Protein AF-A0A1I1NP43-F1 (afdb_monomer_lite)

Structure (mmCIF, N/CA/C/O backbone):
data_AF-A0A1I1NP43-F1
#
_entry.id   AF-A0A1I1NP43-F1
#
loop_
_atom_site.group_PDB
_atom_site.id
_atom_site.type_symbol
_atom_site.label_atom_id
_atom_site.label_alt_id
_atom_site.label_comp_id
_atom_site.label_asym_id
_atom_site.label_entity_id
_atom_site.label_seq_id
_atom_site.pdbx_PDB_ins_code
_atom_site.Cartn_x
_atom_site.Cartn_y
_atom_site.Cartn_z
_atom_site.occupancy
_atom_site.B_iso_or_equiv
_atom_site.auth_seq_id
_atom_site.auth_comp_id
_atom_site.auth_asym_id
_atom_site.auth_atom_id
_atom_site.pdbx_PDB_model_num
ATOM 1 N N . GLU A 1 1 ? -9.540 -7.410 -5.498 1.00 73.19 1 GLU A N 1
ATOM 2 C CA . GLU A 1 1 ? -10.627 -8.226 -4.911 1.00 73.19 1 GLU A CA 1
ATOM 3 C C . GLU A 1 1 ? -10.657 -8.003 -3.406 1.00 73.19 1 GLU A C 1
ATOM 5 O O . GLU A 1 1 ? -9.624 -7.638 -2.850 1.00 73.19 1 GLU A O 1
ATOM 10 N N . ILE A 1 2 ? -11.813 -8.170 -2.760 1.00 78.31 2 ILE A N 1
ATOM 11 C CA . ILE A 1 2 ? -11.970 -7.984 -1.307 1.00 78.31 2 ILE A CA 1
ATOM 12 C C . ILE A 1 2 ? -12.584 -9.263 -0.717 1.00 78.31 2 ILE A C 1
ATOM 14 O O . ILE A 1 2 ? -13.805 -9.338 -0.573 1.00 78.31 2 ILE A O 1
ATOM 18 N N . PRO A 1 3 ? -11.768 -10.294 -0.449 1.00 79.44 3 PRO A N 1
ATOM 19 C CA . PRO A 1 3 ? -12.167 -11.410 0.406 1.00 79.44 3 PRO A CA 1
ATOM 20 C C . PRO A 1 3 ? -12.535 -10.950 1.825 1.00 79.44 3 PRO A C 1
ATOM 22 O O . PRO A 1 3 ? -12.282 -9.807 2.203 1.00 79.44 3 PRO A O 1
ATOM 25 N N . GLU A 1 4 ? -13.138 -11.833 2.623 1.00 83.06 4 GLU A N 1
ATOM 26 C CA . GLU A 1 4 ? -13.689 -11.466 3.939 1.00 83.06 4 GLU A CA 1
ATOM 27 C C . GLU A 1 4 ? -12.642 -10.911 4.924 1.00 83.06 4 GLU A C 1
ATOM 29 O O . GLU A 1 4 ? -12.977 -10.072 5.761 1.00 83.06 4 GLU A O 1
ATOM 34 N N . ASP A 1 5 ? -11.379 -11.334 4.818 1.00 88.00 5 ASP A N 1
ATOM 35 C CA . ASP A 1 5 ? -10.318 -11.033 5.787 1.00 88.00 5 ASP A CA 1
ATOM 36 C C . ASP A 1 5 ? -9.068 -10.347 5.194 1.00 88.00 5 ASP A C 1
ATOM 38 O O . ASP A 1 5 ? -8.153 -9.977 5.937 1.00 88.00 5 ASP A O 1
ATOM 42 N N . HIS A 1 6 ? -9.013 -10.123 3.877 1.00 88.81 6 HIS A N 1
ATOM 43 C CA . HIS A 1 6 ? -7.881 -9.466 3.215 1.00 88.81 6 HIS A CA 1
ATOM 44 C C . HIS A 1 6 ? -8.290 -8.703 1.948 1.00 88.81 6 HIS A C 1
ATOM 46 O O . HIS A 1 6 ? -9.416 -8.789 1.474 1.00 88.81 6 HIS A O 1
ATOM 52 N N . ILE A 1 7 ? -7.367 -7.907 1.395 1.00 91.38 7 ILE A N 1
ATOM 53 C CA . ILE A 1 7 ? -7.592 -7.135 0.165 1.00 91.38 7 ILE A CA 1
ATOM 54 C C . ILE A 1 7 ? -6.483 -7.437 -0.843 1.00 91.38 7 ILE A C 1
ATOM 56 O O . ILE A 1 7 ? -5.300 -7.316 -0.527 1.00 91.38 7 ILE A O 1
ATOM 60 N N . HIS A 1 8 ? -6.876 -7.741 -2.080 1.00 88.62 8 HIS A N 1
ATOM 61 C CA . HIS A 1 8 ? -5.996 -7.796 -3.248 1.00 88.62 8 HIS A CA 1
ATOM 62 C C . HIS A 1 8 ? -6.121 -6.513 -4.072 1.00 88.62 8 HIS A C 1
ATOM 64 O O . HIS A 1 8 ? -7.223 -6.147 -4.498 1.00 88.62 8 HIS A O 1
ATOM 70 N N . MET A 1 9 ? -4.993 -5.854 -4.340 1.00 88.62 9 MET A N 1
ATOM 71 C CA . MET A 1 9 ? -4.922 -4.614 -5.119 1.00 88.62 9 MET A CA 1
ATOM 72 C C . MET A 1 9 ? -3.867 -4.734 -6.212 1.00 88.62 9 MET A C 1
ATOM 74 O O . MET A 1 9 ? -2.757 -5.189 -5.954 1.00 88.62 9 MET A O 1
ATOM 78 N N . VAL A 1 10 ? -4.191 -4.242 -7.407 1.00 88.69 10 VAL A N 1
ATOM 79 C CA . VAL A 1 10 ? -3.194 -3.954 -8.441 1.00 88.69 10 VAL A CA 1
ATOM 80 C C . VAL A 1 10 ? -2.806 -2.490 -8.300 1.00 88.69 10 VAL A C 1
ATOM 82 O O . VAL A 1 10 ? -3.661 -1.608 -8.381 1.00 88.69 10 VAL A O 1
ATOM 85 N N . VAL A 1 11 ? -1.523 -2.227 -8.063 1.00 87.50 11 VAL A N 1
ATOM 86 C CA . VAL A 1 11 ? -1.009 -0.878 -7.806 1.00 87.50 11 VAL A CA 1
ATOM 87 C C . VAL A 1 11 ? 0.017 -0.519 -8.869 1.00 87.50 11 VAL A C 1
ATOM 89 O O . VAL A 1 11 ? 0.963 -1.264 -9.112 1.00 87.50 11 VAL A O 1
ATOM 92 N N . ARG A 1 12 ? -0.156 0.650 -9.488 1.00 89.56 12 ARG A N 1
ATOM 93 C CA . ARG A 1 12 ? 0.862 1.276 -10.333 1.00 89.56 12 ARG A CA 1
ATOM 94 C C . ARG A 1 12 ? 1.565 2.358 -9.524 1.00 89.56 12 ARG A C 1
ATOM 96 O O . ARG A 1 12 ? 0.903 3.224 -8.958 1.00 89.56 12 ARG A O 1
ATOM 103 N N . SER A 1 13 ? 2.890 2.327 -9.497 1.00 88.00 13 SER A N 1
ATOM 104 C CA . SER A 1 13 ? 3.714 3.292 -8.772 1.00 88.00 13 SER A CA 1
ATOM 105 C C . SER A 1 13 ? 4.872 3.796 -9.623 1.00 88.00 13 SER A C 1
ATOM 107 O O . SER A 1 13 ? 5.210 3.217 -10.656 1.00 88.00 13 SER A O 1
ATOM 109 N N . GLU A 1 14 ? 5.510 4.872 -9.165 1.00 90.31 14 GLU A N 1
ATOM 110 C CA . GLU A 1 14 ? 6.815 5.257 -9.687 1.00 90.31 14 GLU A CA 1
ATOM 111 C C . GLU A 1 14 ? 7.874 4.201 -9.330 1.00 90.31 14 GLU A C 1
ATOM 113 O O . GLU A 1 14 ? 7.869 3.707 -8.198 1.00 90.31 14 GLU A O 1
ATOM 118 N N . PRO A 1 15 ? 8.828 3.896 -10.234 1.00 86.88 15 PRO A N 1
ATOM 119 C CA . PRO A 1 15 ? 9.864 2.886 -9.988 1.00 86.88 15 PRO A CA 1
ATOM 120 C C . PRO A 1 15 ? 10.768 3.179 -8.785 1.00 86.88 15 PRO A C 1
ATOM 122 O O . PRO A 1 15 ? 11.401 2.275 -8.254 1.00 86.88 15 PRO A O 1
ATOM 125 N N . LYS A 1 16 ? 10.858 4.448 -8.369 1.00 92.38 16 LYS A N 1
ATOM 126 C CA . LYS A 1 16 ? 11.688 4.879 -7.236 1.00 92.38 16 LYS A CA 1
ATOM 127 C C . LYS A 1 16 ? 11.068 4.555 -5.878 1.00 92.38 16 LYS A C 1
ATOM 129 O O . LYS A 1 16 ? 11.784 4.561 -4.881 1.00 92.38 16 LYS A O 1
ATOM 134 N N . MET A 1 17 ? 9.757 4.320 -5.820 1.00 94.25 17 MET A N 1
ATOM 135 C CA . MET A 1 17 ? 9.087 3.992 -4.567 1.00 94.25 17 MET A CA 1
ATOM 136 C C . MET A 1 17 ? 9.256 2.511 -4.263 1.00 94.25 17 MET A C 1
ATOM 138 O O . MET A 1 17 ? 8.917 1.660 -5.087 1.00 94.25 17 MET A O 1
ATOM 142 N N . SER A 1 18 ? 9.733 2.192 -3.062 1.00 95.12 18 SER A N 1
ATOM 143 C CA . SER A 1 18 ? 9.818 0.796 -2.651 1.00 95.12 18 SER A CA 1
ATOM 144 C C . SER A 1 18 ? 8.416 0.218 -2.398 1.00 95.12 18 SER A C 1
ATOM 146 O O . SER A 1 18 ? 7.519 0.933 -1.928 1.00 95.12 18 SER A O 1
ATOM 148 N N . PRO A 1 19 ? 8.216 -1.098 -2.601 1.00 94.31 19 PRO A N 1
ATOM 149 C CA . PRO A 1 19 ? 6.979 -1.769 -2.203 1.00 94.31 19 PRO A CA 1
ATOM 150 C C . PRO A 1 19 ? 6.599 -1.520 -0.736 1.00 94.31 19 PRO A C 1
ATOM 152 O O . PRO A 1 19 ? 5.428 -1.325 -0.415 1.00 94.31 19 PRO A O 1
ATOM 155 N N . SER A 1 20 ? 7.590 -1.452 0.158 1.00 95.69 20 SER A N 1
ATOM 156 C CA . SER A 1 20 ? 7.368 -1.186 1.581 1.00 95.69 20 SER A CA 1
ATOM 157 C C . SER A 1 20 ? 6.821 0.216 1.851 1.00 95.69 20 SER A C 1
ATOM 159 O O . SER A 1 20 ? 5.906 0.356 2.663 1.00 95.69 20 SER A O 1
ATOM 161 N N . GLN A 1 21 ? 7.323 1.242 1.157 1.00 96.38 21 GLN A N 1
ATOM 162 C CA . GLN A 1 21 ? 6.815 2.613 1.267 1.00 96.38 21 GLN A CA 1
ATOM 163 C C . GLN A 1 21 ? 5.372 2.704 0.767 1.00 96.38 21 GLN A C 1
ATOM 165 O O . GLN A 1 21 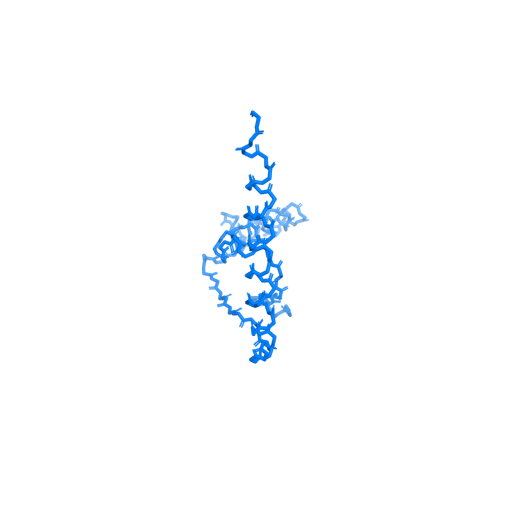? 4.515 3.277 1.441 1.00 96.38 21 GLN A O 1
ATOM 170 N N . ILE A 1 22 ? 5.084 2.077 -0.375 1.00 95.81 22 ILE A N 1
ATOM 171 C CA . ILE A 1 22 ? 3.733 2.025 -0.946 1.00 95.81 22 ILE A CA 1
ATOM 172 C C . ILE A 1 22 ? 2.765 1.386 0.055 1.00 95.81 22 ILE A C 1
ATOM 174 O O . ILE A 1 22 ? 1.730 1.968 0.386 1.00 95.81 22 ILE A O 1
ATOM 178 N N . MET A 1 23 ? 3.123 0.224 0.607 1.00 96.44 23 MET A N 1
ATOM 179 C CA . MET A 1 23 ? 2.268 -0.478 1.564 1.00 96.44 23 MET A CA 1
ATOM 180 C C . MET A 1 23 ? 2.126 0.257 2.897 1.00 96.44 23 MET A C 1
ATOM 182 O O . MET A 1 23 ? 1.051 0.209 3.499 1.00 9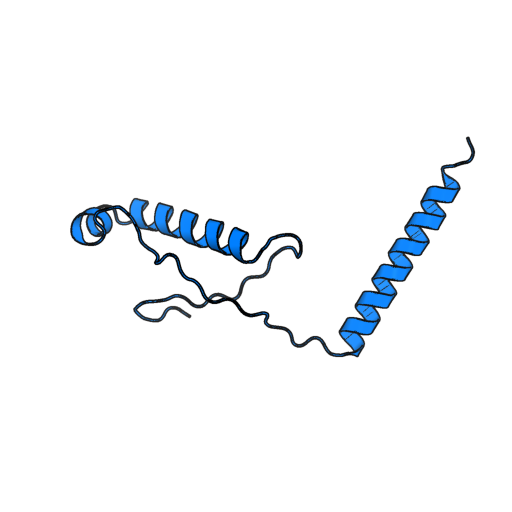6.44 23 MET A O 1
ATOM 186 N N . GLN A 1 24 ? 3.154 0.981 3.347 1.00 96.69 24 GLN A N 1
ATOM 187 C CA . GLN A 1 24 ? 3.052 1.846 4.522 1.00 96.69 24 GLN A CA 1
ATOM 188 C C . GLN A 1 24 ? 1.995 2.936 4.310 1.00 96.69 24 GLN A C 1
ATOM 190 O O . GLN A 1 24 ? 1.136 3.135 5.174 1.00 96.69 24 GLN A O 1
ATOM 195 N N . VAL A 1 25 ? 2.017 3.612 3.159 1.00 96.69 25 VAL A N 1
ATOM 196 C CA . VAL A 1 25 ? 1.044 4.662 2.821 1.00 96.69 25 VAL A CA 1
ATOM 197 C C . VAL A 1 25 ? -0.364 4.079 2.723 1.00 96.69 25 VAL A C 1
ATOM 199 O O . VAL A 1 25 ? -1.276 4.566 3.391 1.00 96.69 25 VAL A O 1
ATOM 202 N N . ILE A 1 26 ? -0.542 2.990 1.972 1.00 96.50 26 ILE A N 1
ATOM 203 C CA . ILE A 1 26 ? -1.858 2.371 1.778 1.00 96.50 26 ILE A CA 1
ATOM 204 C C . ILE A 1 26 ? -2.459 1.928 3.115 1.00 96.50 26 ILE A C 1
ATOM 206 O O . ILE A 1 26 ? -3.588 2.304 3.439 1.00 96.50 26 ILE A O 1
ATOM 210 N N . LYS A 1 27 ? -1.713 1.168 3.927 1.00 96.06 27 LYS A N 1
ATOM 211 C CA . LYS A 1 27 ? -2.218 0.627 5.201 1.00 96.06 27 LYS A CA 1
ATOM 212 C C . LYS A 1 27 ? -2.473 1.733 6.225 1.00 96.06 27 LYS A C 1
ATOM 214 O O . LYS A 1 27 ? -3.462 1.663 6.951 1.00 96.06 27 LYS A O 1
ATOM 219 N N . SER A 1 28 ? -1.623 2.761 6.279 1.00 97.00 28 SER A N 1
ATOM 220 C CA . SER A 1 28 ? -1.791 3.870 7.230 1.00 97.00 28 SER A CA 1
ATOM 221 C C . SER A 1 28 ? -2.999 4.746 6.898 1.00 97.00 28 SER A C 1
ATOM 223 O O . SER A 1 28 ? -3.821 5.006 7.780 1.00 97.00 28 SER A O 1
ATOM 225 N N . ILE A 1 29 ? -3.145 5.163 5.637 1.00 97.44 29 ILE A N 1
ATOM 226 C CA . ILE A 1 29 ? -4.250 6.030 5.215 1.00 97.44 29 ILE A CA 1
ATOM 227 C C . ILE A 1 29 ? -5.573 5.275 5.316 1.00 97.44 29 ILE A C 1
ATOM 229 O O . ILE A 1 29 ? -6.503 5.777 5.942 1.00 97.44 29 ILE A O 1
ATOM 233 N N . SER A 1 30 ? -5.652 4.052 4.784 1.00 96.50 30 SER A N 1
ATOM 234 C CA . SER A 1 30 ? -6.890 3.262 4.835 1.00 96.50 30 SER A CA 1
ATOM 235 C C . SER A 1 30 ? -7.350 2.984 6.267 1.00 96.50 30 SER A C 1
ATOM 237 O O . SER A 1 30 ? -8.525 3.176 6.565 1.00 96.50 30 SER A O 1
ATOM 239 N N . ALA A 1 31 ? -6.443 2.623 7.183 1.00 95.94 31 ALA A N 1
ATOM 240 C CA . ALA A 1 31 ? -6.793 2.423 8.588 1.00 95.94 31 ALA A CA 1
ATOM 241 C C . ALA A 1 31 ? -7.308 3.711 9.239 1.00 95.94 31 ALA A C 1
ATOM 243 O O . ALA A 1 31 ? -8.310 3.693 9.958 1.00 95.94 31 ALA A O 1
ATOM 244 N N . ARG A 1 32 ? -6.643 4.841 8.971 1.00 96.12 32 ARG A N 1
ATOM 245 C CA . ARG A 1 32 ? -7.049 6.139 9.513 1.00 96.12 32 ARG A CA 1
ATOM 246 C C . ARG A 1 32 ? -8.441 6.533 9.030 1.00 96.12 32 ARG A C 1
ATOM 248 O O . ARG A 1 32 ? -9.263 6.930 9.852 1.00 96.12 32 ARG A O 1
ATOM 255 N N . GLU A 1 33 ? -8.701 6.438 7.730 1.00 97.62 33 GLU A N 1
ATOM 256 C CA . GLU A 1 33 ? -9.995 6.824 7.164 1.00 97.62 33 GLU A CA 1
ATOM 257 C C . GLU A 1 33 ? -11.107 5.845 7.575 1.00 97.62 33 GLU A C 1
ATOM 259 O O . GLU A 1 33 ? -12.180 6.28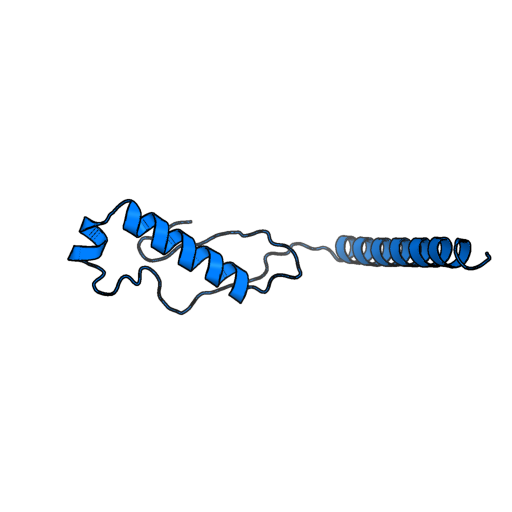8 7.979 1.00 97.62 33 GLU A O 1
ATOM 264 N N . PHE A 1 34 ? -10.836 4.536 7.620 1.00 95.94 34 PHE A N 1
ATOM 265 C CA . PHE A 1 34 ? -11.795 3.543 8.118 1.00 95.94 34 PHE A CA 1
ATOM 266 C C . PHE A 1 34 ? -12.240 3.847 9.554 1.00 95.94 34 PHE A C 1
ATOM 268 O O . PHE A 1 34 ? -13.431 3.894 9.849 1.00 95.94 34 PHE A O 1
ATOM 275 N N . PHE A 1 35 ? -11.297 4.121 10.456 1.00 95.88 35 PHE A N 1
ATOM 276 C CA . PHE A 1 35 ? -11.635 4.412 11.847 1.00 95.88 35 PHE A CA 1
ATOM 277 C C . PHE A 1 35 ? -12.293 5.776 12.065 1.00 95.88 35 PHE A C 1
ATOM 279 O O . PHE A 1 35 ? -12.983 5.943 13.071 1.00 95.88 35 PHE A O 1
ATOM 286 N N . LYS A 1 36 ? -12.100 6.741 11.156 1.00 95.88 36 LYS A N 1
ATOM 287 C CA . LYS A 1 36 ? -12.869 7.994 11.160 1.00 95.88 36 LYS A CA 1
ATOM 288 C C . LYS A 1 36 ? -14.323 7.756 10.759 1.00 95.88 36 LYS A C 1
ATOM 290 O O . LYS A 1 36 ? -15.208 8.347 11.365 1.00 95.88 36 LYS A O 1
ATOM 295 N N . LEU A 1 37 ? -14.557 6.898 9.765 1.00 97.31 37 LEU A N 1
ATOM 296 C CA . LEU A 1 37 ? -15.900 6.558 9.291 1.00 97.31 37 LEU A CA 1
ATOM 297 C C . LEU A 1 37 ? -16.654 5.657 10.279 1.00 97.31 37 LEU A C 1
ATOM 299 O O . LEU A 1 37 ? -17.861 5.805 10.443 1.00 97.31 37 LEU A O 1
ATOM 303 N N . TYR A 1 38 ? -15.944 4.760 10.970 1.00 95.38 38 TYR A N 1
ATOM 304 C CA . TYR A 1 38 ? -16.540 3.757 11.858 1.00 95.38 38 TYR A CA 1
ATOM 305 C C . TYR A 1 38 ? -15.946 3.786 13.280 1.00 95.38 38 TYR A C 1
ATOM 307 O O . TYR A 1 38 ? -15.327 2.810 13.729 1.00 95.38 38 TYR A O 1
ATOM 315 N N . PRO A 1 39 ? -16.142 4.881 14.039 1.00 94.19 39 PRO A N 1
ATOM 316 C CA . PRO A 1 39 ? -15.581 5.022 15.383 1.00 94.19 39 PRO A CA 1
ATOM 317 C C . PRO A 1 39 ? -16.118 3.973 16.370 1.00 94.19 39 PRO A C 1
ATOM 319 O O . PRO A 1 39 ? -15.393 3.533 17.266 1.00 94.19 39 PRO A O 1
ATOM 322 N N . ASP A 1 40 ? -17.362 3.518 16.195 1.00 95.31 40 ASP A N 1
ATOM 323 C CA . ASP A 1 40 ? -17.951 2.480 17.045 1.00 95.31 40 ASP A CA 1
ATOM 324 C C . ASP A 1 40 ? -17.331 1.100 16.802 1.00 95.31 40 ASP A C 1
ATOM 326 O O . ASP A 1 40 ? -17.084 0.368 17.761 1.00 95.31 40 ASP A O 1
ATOM 330 N N . ILE A 1 41 ? -17.002 0.765 15.547 1.00 93.69 41 ILE A N 1
ATOM 331 C CA . ILE A 1 41 ? -16.301 -0.483 15.202 1.00 93.69 41 ILE A CA 1
ATOM 332 C C . ILE A 1 41 ? -14.909 -0.483 15.833 1.00 93.69 41 ILE A C 1
ATOM 334 O O . ILE A 1 41 ? -14.520 -1.472 16.458 1.00 93.69 41 ILE A O 1
ATOM 338 N N . LYS A 1 42 ? -14.187 0.646 15.753 1.00 93.06 42 LYS A N 1
ATOM 339 C CA . LYS A 1 42 ? -12.890 0.810 16.428 1.00 93.06 42 LYS A CA 1
ATOM 340 C C . LYS A 1 42 ? -12.996 0.485 17.917 1.00 93.06 42 LYS A C 1
ATOM 342 O O . LYS A 1 42 ? -12.188 -0.279 18.435 1.00 93.06 42 LYS A O 1
ATOM 347 N N . ARG A 1 43 ? -13.990 1.070 18.595 1.00 92.75 43 ARG A N 1
ATOM 348 C CA . ARG A 1 43 ? -14.178 0.926 20.045 1.00 92.75 43 ARG A CA 1
ATOM 349 C C . ARG A 1 43 ? -14.555 -0.501 20.447 1.00 92.75 43 ARG A C 1
ATOM 351 O O . ARG A 1 43 ? -14.111 -0.952 21.496 1.00 92.75 43 ARG A O 1
ATOM 358 N N . ARG A 1 44 ? -15.366 -1.190 19.639 1.00 93.81 44 ARG A N 1
ATOM 359 C CA . ARG A 1 44 ? -15.877 -2.534 19.954 1.00 93.81 44 ARG A CA 1
ATOM 360 C C . ARG A 1 44 ? -14.899 -3.658 19.615 1.00 93.81 44 ARG A C 1
ATOM 362 O O . ARG A 1 44 ? -14.780 -4.585 20.405 1.00 93.81 44 ARG A O 1
ATOM 369 N N . TYR A 1 45 ? -14.223 -3.584 18.469 1.00 92.44 45 TYR A N 1
ATOM 370 C CA . TYR A 1 45 ? -13.479 -4.726 17.916 1.00 92.44 45 TYR A CA 1
ATOM 371 C C . TYR A 1 45 ? -11.973 -4.489 17.770 1.00 92.44 45 TYR A C 1
ATOM 373 O O . TYR A 1 45 ? -11.205 -5.442 17.787 1.00 92.44 45 TYR A O 1
ATOM 381 N N . PHE A 1 46 ? -11.526 -3.234 17.657 1.00 91.19 46 PHE A N 1
ATOM 382 C CA . PHE A 1 46 ? -10.125 -2.897 17.383 1.00 91.19 46 PHE A CA 1
ATOM 383 C C . PHE A 1 46 ? -9.529 -2.041 18.501 1.00 91.19 46 PHE A C 1
ATOM 385 O O . PHE A 1 46 ? -9.037 -0.929 18.266 1.00 91.19 46 PHE A O 1
ATOM 392 N N . TRP A 1 47 ? -9.560 -2.553 19.736 1.00 80.75 47 TRP A N 1
ATOM 393 C CA . TRP A 1 47 ? -8.894 -1.889 20.856 1.00 80.75 47 TRP A CA 1
ATOM 394 C C . TRP A 1 47 ? -7.387 -1.780 20.546 1.00 80.75 47 TRP A C 1
ATOM 396 O O . TRP A 1 47 ? -6.710 -2.760 20.257 1.00 80.75 47 TRP A O 1
ATOM 406 N N . GLY A 1 48 ? -6.860 -0.554 20.493 1.00 81.19 48 GLY A N 1
ATOM 407 C CA . GLY A 1 48 ? -5.491 -0.277 20.026 1.00 81.19 48 GLY A CA 1
ATOM 408 C C . GLY A 1 48 ? -5.372 0.187 18.567 1.00 81.19 48 GLY A C 1
ATOM 409 O O . GLY A 1 48 ? -4.282 0.561 18.141 1.00 81.19 48 GLY A O 1
ATOM 410 N N . GLY A 1 49 ? -6.475 0.236 17.811 1.00 84.56 49 GLY A N 1
ATOM 411 C CA . GLY A 1 49 ? -6.549 0.947 16.529 1.00 84.56 49 GLY A CA 1
ATOM 412 C C . GLY A 1 49 ? -5.687 0.364 15.407 1.00 84.56 49 GLY A C 1
ATOM 413 O O . GLY A 1 49 ? -5.248 1.110 14.533 1.00 84.56 49 GLY A O 1
ATOM 414 N N . LYS A 1 50 ? -5.427 -0.946 15.422 1.00 91.62 50 LYS A N 1
ATOM 415 C CA . LYS A 1 50 ? -4.730 -1.649 14.336 1.00 91.62 50 LYS A CA 1
ATOM 416 C C . LYS A 1 50 ? -5.753 -2.330 13.436 1.00 91.62 50 LYS A C 1
ATOM 418 O O . LYS A 1 50 ? -6.315 -3.339 13.830 1.00 91.62 50 LYS A O 1
ATOM 423 N N . LEU A 1 51 ? -5.987 -1.776 12.247 1.00 94.94 51 LEU A N 1
ATOM 424 C CA . LEU A 1 51 ? -6.865 -2.402 11.250 1.00 94.94 51 LEU A CA 1
ATOM 425 C C . LEU A 1 51 ? -6.157 -3.542 10.508 1.00 94.94 51 LEU A C 1
ATOM 427 O O . LEU A 1 51 ? -6.753 -4.572 10.229 1.00 94.94 51 LEU A O 1
ATOM 431 N N . TRP A 1 52 ? -4.874 -3.348 10.201 1.00 95.38 52 TRP A N 1
ATOM 432 C CA . TRP A 1 52 ? -4.082 -4.273 9.399 1.00 95.38 52 TRP A CA 1
ATOM 433 C C . TRP A 1 52 ? -3.042 -5.011 10.241 1.00 95.38 52 TRP A C 1
ATOM 435 O O . TRP A 1 52 ? -2.473 -4.447 11.182 1.00 95.38 52 TRP A O 1
ATOM 445 N N . THR A 1 53 ? -2.717 -6.243 9.841 1.00 93.75 53 THR A N 1
ATOM 446 C CA . THR A 1 53 ? -1.523 -6.957 10.322 1.00 93.75 53 THR A CA 1
ATOM 447 C C . THR A 1 53 ? -0.252 -6.209 9.901 1.00 93.75 53 THR A C 1
ATOM 449 O O . THR A 1 53 ? -0.305 -5.294 9.080 1.00 93.75 53 THR A O 1
ATOM 452 N N . GLN A 1 54 ? 0.920 -6.556 10.438 1.00 91.94 54 GLN A N 1
ATOM 453 C CA . GLN A 1 54 ? 2.180 -5.945 9.979 1.00 91.94 54 GLN A CA 1
ATOM 454 C C . GLN A 1 54 ? 2.585 -6.449 8.586 1.00 91.94 54 GLN A C 1
ATOM 456 O O . GLN A 1 54 ? 3.033 -5.660 7.753 1.00 91.94 54 GLN A O 1
ATOM 461 N N . SER A 1 55 ? 2.328 -7.725 8.309 1.00 94.88 55 SER A N 1
ATOM 462 C CA . SER A 1 55 ? 2.681 -8.408 7.065 1.00 94.88 55 SER A CA 1
ATOM 463 C C . SER A 1 55 ? 1.893 -7.910 5.849 1.00 94.88 55 SER A C 1
ATOM 465 O O . SER A 1 55 ? 0.818 -7.315 5.967 1.00 94.88 55 SER A O 1
ATOM 467 N N . TYR A 1 56 ? 2.450 -8.132 4.665 1.00 95.44 56 TYR A N 1
ATOM 468 C CA . TYR A 1 56 ? 1.806 -7.938 3.368 1.00 95.44 56 TYR A CA 1
ATOM 469 C C . TYR A 1 56 ? 2.491 -8.845 2.339 1.00 95.44 56 TYR A C 1
ATOM 471 O O . TYR A 1 56 ? 3.645 -9.228 2.533 1.00 95.44 56 TYR A O 1
ATOM 479 N N . PHE A 1 57 ? 1.784 -9.170 1.261 1.00 92.94 57 PHE A N 1
ATOM 480 C CA . PHE A 1 57 ? 2.333 -9.870 0.103 1.00 92.94 57 PHE A CA 1
ATOM 481 C C . PHE A 1 57 ? 2.413 -8.899 -1.077 1.00 92.94 57 PHE A C 1
ATOM 483 O O . PHE A 1 57 ? 1.536 -8.048 -1.237 1.00 92.94 57 PHE A O 1
ATOM 490 N N . VAL A 1 58 ? 3.479 -8.995 -1.871 1.00 92.19 58 VAL A N 1
ATOM 491 C CA . VAL A 1 58 ? 3.661 -8.184 -3.075 1.00 92.19 58 VAL A CA 1
ATOM 492 C C . VAL A 1 58 ? 4.366 -9.002 -4.145 1.00 92.19 58 VAL A C 1
ATOM 494 O O . VAL A 1 58 ? 5.358 -9.673 -3.872 1.00 92.19 58 VAL A O 1
ATOM 497 N N . GLU A 1 59 ? 3.867 -8.899 -5.368 1.00 87.56 59 GLU A N 1
ATOM 498 C CA . GLU A 1 59 ? 4.470 -9.499 -6.549 1.00 87.56 59 GLU A CA 1
ATOM 499 C C . GLU A 1 59 ? 4.414 -8.516 -7.719 1.00 87.56 59 GLU A C 1
ATOM 501 O O . GLU A 1 59 ? 3.544 -7.643 -7.788 1.00 87.56 59 GLU A O 1
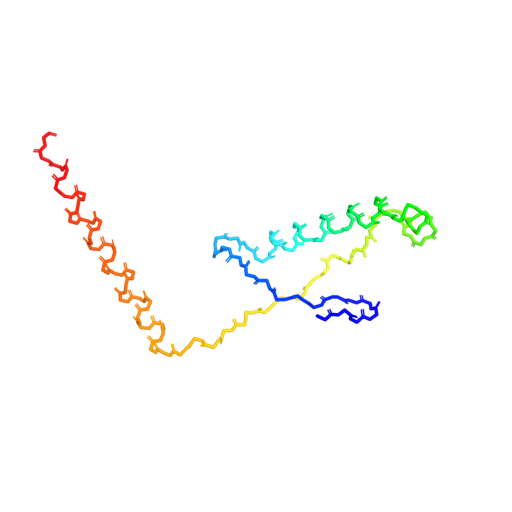ATOM 506 N N . THR A 1 60 ? 5.370 -8.629 -8.638 1.00 85.50 60 THR A N 1
ATOM 507 C CA . THR A 1 60 ? 5.367 -7.833 -9.865 1.00 85.50 60 THR A CA 1
ATOM 508 C C . THR A 1 60 ? 4.504 -8.510 -10.914 1.00 85.50 60 THR A C 1
ATOM 510 O O . THR A 1 60 ? 4.772 -9.645 -11.295 1.00 85.50 60 THR A O 1
ATOM 513 N N . ILE A 1 61 ? 3.526 -7.780 -11.442 1.00 75.69 61 ILE A N 1
ATOM 514 C CA . ILE A 1 61 ? 2.720 -8.220 -12.580 1.00 75.69 61 ILE A CA 1
ATOM 515 C C . ILE A 1 61 ? 3.354 -7.631 -13.841 1.00 75.69 61 ILE A C 1
ATOM 517 O O . ILE A 1 61 ? 3.355 -6.413 -14.028 1.00 75.69 61 ILE A O 1
ATOM 521 N N . GLY A 1 62 ? 3.916 -8.478 -14.702 1.00 70.88 62 GLY A N 1
ATOM 522 C CA . GLY A 1 62 ? 4.580 -8.033 -15.924 1.00 70.88 62 GLY A CA 1
ATOM 523 C C . GLY A 1 62 ? 4.437 -9.028 -17.068 1.00 70.88 62 GLY A C 1
ATOM 524 O O . GLY A 1 62 ? 4.991 -10.115 -17.008 1.00 70.88 62 GLY A O 1
ATOM 525 N N . ASN A 1 63 ? 3.769 -8.607 -18.146 1.00 62.31 63 ASN A N 1
ATOM 526 C CA . ASN A 1 63 ? 3.833 -9.243 -19.469 1.00 62.31 63 ASN A CA 1
ATOM 527 C C . ASN A 1 63 ? 4.761 -8.427 -20.385 1.00 62.31 63 ASN A C 1
ATOM 529 O O . ASN A 1 63 ? 4.359 -7.960 -21.452 1.00 62.31 63 ASN A O 1
ATOM 533 N N . ALA A 1 64 ? 5.993 -8.161 -19.944 1.00 62.34 64 ALA A N 1
ATOM 534 C CA . ALA A 1 64 ? 6.963 -7.472 -20.787 1.00 62.34 64 ALA A CA 1
ATOM 535 C C . ALA A 1 64 ? 7.626 -8.492 -21.720 1.00 62.34 64 ALA A C 1
ATOM 537 O O . ALA A 1 64 ? 8.445 -9.297 -21.290 1.00 62.34 64 ALA A O 1
ATOM 538 N N . THR A 1 65 ? 7.252 -8.467 -23.000 1.00 71.94 65 THR A N 1
ATOM 539 C CA . THR A 1 65 ? 7.942 -9.252 -24.035 1.00 71.94 65 THR A CA 1
ATOM 540 C C . THR A 1 65 ? 9.379 -8.755 -24.221 1.00 71.94 65 THR A C 1
ATOM 542 O O . THR A 1 65 ? 9.675 -7.589 -23.938 1.00 71.94 65 THR A O 1
ATOM 545 N N . GLU A 1 66 ? 10.269 -9.610 -24.730 1.00 70.94 66 GLU A N 1
ATOM 546 C CA . GLU A 1 66 ? 11.664 -9.249 -25.027 1.00 70.94 66 GLU A CA 1
ATOM 547 C C . GLU A 1 66 ? 11.756 -7.990 -25.905 1.00 70.94 66 GLU A C 1
ATOM 549 O O . GLU A 1 66 ? 12.569 -7.104 -25.643 1.00 70.94 66 GLU A O 1
ATOM 554 N N . ASP A 1 67 ? 10.856 -7.847 -26.879 1.00 79.19 67 ASP A N 1
ATOM 555 C CA . ASP A 1 67 ? 10.790 -6.670 -27.745 1.00 79.19 67 ASP A CA 1
ATOM 556 C C . ASP A 1 67 ? 10.419 -5.390 -26.990 1.00 79.19 67 ASP A C 1
ATOM 558 O O . ASP A 1 67 ? 10.956 -4.319 -27.285 1.00 79.19 67 ASP A O 1
ATOM 562 N N . THR A 1 68 ? 9.536 -5.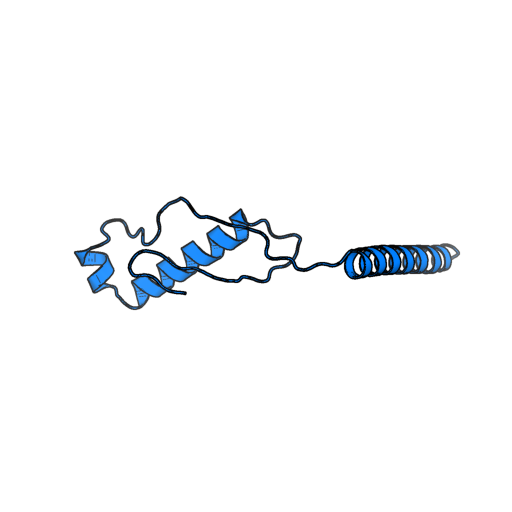479 -25.991 1.00 76.06 68 THR A N 1
ATOM 563 C CA . THR A 1 68 ? 9.191 -4.343 -25.123 1.00 76.06 68 THR A CA 1
ATOM 564 C C . THR A 1 68 ? 10.405 -3.901 -24.306 1.00 76.06 68 THR A C 1
ATOM 566 O O . THR A 1 68 ? 10.668 -2.702 -24.195 1.00 76.06 68 THR A O 1
ATOM 569 N N . ILE A 1 69 ? 11.170 -4.859 -23.777 1.00 74.00 69 ILE A N 1
ATOM 570 C CA . ILE A 1 69 ? 12.384 -4.587 -22.996 1.00 74.00 69 ILE A CA 1
ATOM 571 C C . ILE A 1 69 ? 13.469 -3.987 -23.899 1.00 74.00 69 ILE A C 1
ATOM 573 O O . ILE A 1 69 ? 14.046 -2.953 -23.560 1.00 74.00 69 ILE A O 1
ATOM 577 N N . ARG A 1 70 ? 13.697 -4.568 -25.083 1.00 75.44 70 ARG A N 1
ATOM 578 C CA . ARG A 1 70 ? 14.674 -4.082 -26.070 1.00 75.44 70 ARG A CA 1
ATOM 579 C C . ARG A 1 70 ? 14.378 -2.644 -26.495 1.00 75.44 70 ARG A C 1
ATOM 581 O O . ARG A 1 70 ? 15.279 -1.808 -26.462 1.00 75.44 70 ARG A O 1
ATOM 588 N N . LYS A 1 71 ? 13.118 -2.333 -26.823 1.00 82.50 71 LYS A N 1
ATOM 589 C CA . LYS A 1 71 ? 12.691 -0.967 -27.175 1.00 82.50 71 LYS A CA 1
ATOM 590 C C . LYS A 1 71 ? 12.865 0.006 -26.011 1.00 82.50 71 LYS A C 1
ATOM 592 O O . LYS A 1 71 ? 13.320 1.125 -26.223 1.00 82.50 71 LYS A O 1
ATOM 597 N N . TYR A 1 72 ? 12.534 -0.409 -24.786 1.00 76.12 72 TYR A N 1
ATOM 598 C CA . TYR A 1 72 ? 12.744 0.419 -23.598 1.00 76.12 72 TYR A CA 1
ATOM 599 C C . TYR A 1 72 ? 14.227 0.773 -23.410 1.00 76.12 72 TYR A C 1
ATOM 601 O O . TYR A 1 72 ? 14.547 1.950 -23.254 1.00 76.12 72 TYR A O 1
ATOM 609 N N . VAL A 1 73 ? 15.130 -0.211 -23.499 1.00 77.31 73 VAL A N 1
ATOM 610 C CA . VAL A 1 73 ? 16.583 0.005 -23.369 1.00 77.31 73 VAL A CA 1
ATOM 611 C C . VAL A 1 73 ? 17.116 0.906 -24.485 1.00 77.31 73 VAL A C 1
ATOM 613 O O . VAL A 1 73 ? 17.822 1.869 -24.196 1.00 77.31 73 VAL A O 1
ATOM 616 N N . GLN A 1 74 ? 16.740 0.655 -25.743 1.00 81.69 74 GLN A N 1
ATOM 617 C CA . GLN A 1 74 ? 17.161 1.493 -26.874 1.00 81.69 74 GLN A CA 1
ATOM 618 C C . GLN A 1 74 ? 16.707 2.949 -26.713 1.00 81.69 74 GLN A C 1
ATOM 620 O O . GLN A 1 74 ? 17.504 3.864 -26.900 1.00 81.69 74 GLN A O 1
ATO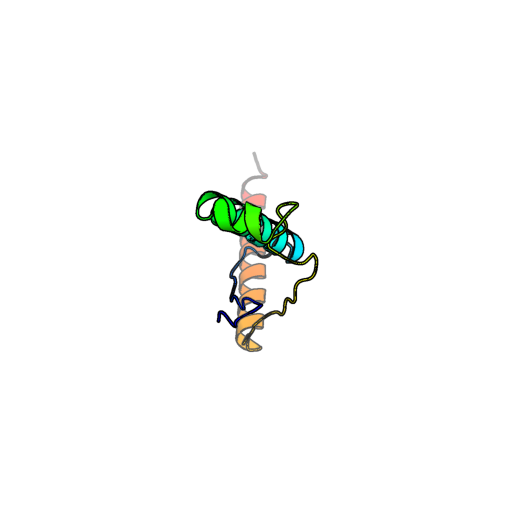M 625 N N . ASN A 1 75 ? 15.456 3.173 -26.303 1.00 83.44 75 ASN A N 1
ATOM 626 C CA . ASN A 1 75 ? 14.939 4.522 -26.077 1.00 83.44 75 ASN A CA 1
ATOM 627 C C . ASN A 1 75 ? 15.661 5.234 -24.923 1.00 83.44 75 ASN A C 1
ATOM 629 O O . ASN A 1 75 ? 15.918 6.429 -25.020 1.00 83.44 75 ASN A O 1
ATOM 633 N N . GLN A 1 76 ? 16.012 4.520 -23.848 1.00 73.94 76 GLN A N 1
ATOM 634 C CA . GLN A 1 76 ? 16.791 5.095 -22.744 1.00 73.94 76 GLN A CA 1
ATOM 635 C C . GLN A 1 76 ? 18.192 5.528 -23.202 1.00 73.94 76 GLN A C 1
ATOM 637 O O . GLN A 1 76 ? 18.618 6.625 -22.852 1.00 73.94 76 GLN A O 1
ATOM 642 N N . LEU A 1 77 ? 18.877 4.713 -24.012 1.00 77.62 77 LEU A N 1
ATOM 643 C CA . LEU A 1 77 ? 20.200 5.049 -24.556 1.00 77.62 77 LEU A CA 1
ATOM 644 C C . LEU A 1 77 ? 20.141 6.278 -25.473 1.00 77.62 77 LEU A C 1
ATOM 646 O O . LEU A 1 77 ? 20.925 7.202 -25.302 1.00 77.62 77 LEU A O 1
ATOM 650 N N . ILE A 1 78 ? 19.145 6.352 -26.362 1.00 84.31 78 ILE A N 1
ATOM 651 C CA . ILE A 1 78 ? 18.947 7.513 -27.247 1.00 84.31 78 ILE A CA 1
ATOM 652 C C . ILE A 1 78 ? 18.708 8.803 -26.444 1.00 84.31 78 ILE A C 1
ATOM 654 O O . ILE A 1 78 ? 19.218 9.863 -26.801 1.00 84.31 78 ILE A O 1
ATOM 658 N N . GLU A 1 79 ? 17.917 8.746 -25.370 1.00 80.06 79 GLU A N 1
ATOM 659 C CA . GLU A 1 79 ? 17.659 9.918 -24.524 1.00 80.06 79 GLU A CA 1
ATOM 660 C C . GLU A 1 79 ? 18.888 10.348 -23.709 1.00 80.06 79 GLU A C 1
ATOM 662 O O . GLU A 1 79 ? 19.044 11.539 -23.430 1.00 80.06 79 GLU A O 1
ATOM 667 N N . LEU A 1 80 ? 19.769 9.413 -23.342 1.00 73.31 80 LEU A N 1
ATOM 668 C CA . LEU A 1 80 ? 21.058 9.724 -22.719 1.00 73.31 80 LEU A CA 1
ATOM 669 C C . LEU A 1 80 ? 22.009 10.385 -23.726 1.00 73.31 80 LEU A C 1
ATOM 671 O O . LEU A 1 80 ? 22.505 11.473 -23.437 1.00 73.31 80 LEU A O 1
ATOM 675 N N . ASP A 1 81 ? 22.151 9.822 -24.929 1.00 77.81 81 ASP A N 1
ATOM 676 C CA . ASP A 1 81 ? 22.992 10.384 -25.997 1.00 77.81 81 ASP A CA 1
ATOM 677 C C . ASP A 1 81 ? 22.550 11.810 -26.368 1.00 77.81 81 ASP A C 1
ATOM 679 O O . ASP A 1 81 ? 23.367 12.725 -26.471 1.00 77.81 81 ASP A O 1
ATOM 683 N N . LYS A 1 82 ? 21.238 12.055 -26.501 1.00 76.31 82 LYS A N 1
ATOM 684 C CA . LYS A 1 82 ? 20.709 13.409 -26.755 1.00 76.31 82 LYS A CA 1
ATOM 685 C C . LYS A 1 82 ? 21.046 14.391 -25.633 1.00 76.31 82 LYS A C 1
ATOM 687 O O . LYS A 1 82 ? 21.318 15.559 -25.913 1.00 76.31 82 LYS A O 1
ATOM 692 N N . LYS A 1 83 ? 20.999 13.949 -24.372 1.00 71.31 83 LYS A N 1
ATOM 693 C CA . LYS A 1 83 ? 21.347 14.792 -23.218 1.00 71.31 83 LYS A CA 1
ATOM 694 C C . LYS A 1 83 ? 22.839 15.102 -23.173 1.00 71.31 83 LYS A C 1
ATOM 696 O O . LYS A 1 83 ? 23.184 16.233 -22.838 1.00 71.31 83 LYS A O 1
ATOM 701 N N . GLU A 1 84 ? 23.702 14.159 -23.544 1.00 71.44 84 GLU A N 1
ATOM 702 C CA . GLU A 1 84 ? 25.144 14.401 -23.674 1.00 71.44 84 GLU A CA 1
ATOM 703 C C . GLU A 1 84 ? 25.454 15.381 -24.810 1.00 71.44 84 GLU A C 1
ATOM 705 O O . GLU A 1 84 ? 26.171 16.360 -24.594 1.00 71.44 84 GLU A O 1
ATOM 710 N N . VAL A 1 85 ? 24.839 15.204 -25.986 1.00 68.00 85 VAL A N 1
ATOM 711 C CA . VAL A 1 85 ? 24.983 16.140 -27.114 1.00 68.00 85 VAL A CA 1
ATOM 712 C C . VAL A 1 85 ? 24.514 17.543 -26.716 1.00 68.00 85 VAL A C 1
ATOM 714 O O . VAL A 1 85 ? 25.239 18.515 -26.923 1.00 68.00 85 VAL A O 1
ATOM 717 N N . HIS A 1 86 ? 23.357 17.671 -26.066 1.00 63.53 86 HIS A N 1
ATOM 718 C CA . HIS A 1 86 ? 22.853 18.971 -25.619 1.00 63.53 86 HIS A CA 1
ATOM 719 C C . HIS A 1 86 ? 23.714 19.606 -24.510 1.00 63.53 86 HIS A C 1
ATOM 721 O O . HIS A 1 86 ? 23.959 20.811 -24.538 1.00 63.53 86 HIS A O 1
ATOM 727 N N . GLY A 1 87 ? 24.220 18.811 -23.561 1.00 59.53 87 GLY A N 1
ATOM 728 C CA . GLY A 1 87 ? 25.128 19.280 -22.510 1.00 59.53 87 GLY A CA 1
ATOM 729 C C . GLY A 1 87 ? 26.482 19.741 -23.055 1.00 59.53 87 GLY A C 1
ATOM 730 O O . GLY A 1 87 ? 27.009 20.758 -22.609 1.00 59.53 87 GLY A O 1
ATOM 731 N N . SER A 1 88 ? 27.010 19.054 -24.071 1.00 58.94 88 SER A N 1
ATOM 732 C CA . SER A 1 88 ? 28.250 19.447 -24.752 1.00 58.94 88 SER A CA 1
ATOM 733 C C . SER A 1 88 ? 28.109 20.747 -25.559 1.00 58.94 88 SER A C 1
ATOM 735 O O . SER A 1 88 ? 29.068 21.507 -25.669 1.00 58.94 88 SER A O 1
ATOM 737 N N . GLN A 1 89 ? 26.902 21.064 -26.044 1.00 58.09 89 GLN A N 1
ATOM 738 C CA . GLN A 1 89 ? 26.608 22.305 -26.768 1.00 58.09 89 GLN A CA 1
ATOM 739 C C . GLN A 1 89 ? 26.541 23.546 -25.851 1.00 58.09 89 GLN A C 1
ATOM 741 O O . GLN A 1 89 ? 26.663 24.669 -26.332 1.00 58.09 89 GLN A O 1
ATOM 746 N N . LEU A 1 90 ? 26.384 23.355 -24.534 1.00 57.94 90 LEU A N 1
ATOM 747 C CA . LEU A 1 90 ? 26.358 24.426 -23.525 1.00 57.94 90 LEU A CA 1
ATOM 748 C C . LEU A 1 90 ? 27.726 24.665 -22.854 1.00 57.94 90 LEU A C 1
ATOM 750 O O . LEU A 1 90 ? 27.846 25.560 -22.024 1.00 57.94 90 LEU A O 1
ATOM 754 N N . GLY A 1 91 ? 28.755 23.889 -23.210 1.00 56.88 91 GLY A N 1
ATOM 755 C CA . GLY A 1 91 ? 30.104 23.950 -22.634 1.00 56.88 91 GLY A CA 1
ATOM 756 C C . GLY A 1 91 ? 31.117 24.753 -23.450 1.00 56.88 91 GLY A C 1
ATOM 757 O O . GLY A 1 91 ? 32.286 24.375 -23.492 1.00 56.88 91 GLY A O 1
ATOM 758 N N . LEU A 1 92 ? 30.691 25.817 -24.136 1.00 49.50 92 LEU A N 1
ATOM 759 C CA . LEU A 1 92 ? 31.613 26.682 -24.876 1.00 49.50 92 LEU A CA 1
ATOM 760 C C . LEU A 1 92 ? 31.145 28.141 -24.930 1.00 49.50 92 LEU A C 1
ATOM 762 O O . LEU A 1 92 ? 31.108 28.736 -26.001 1.00 49.50 92 LEU A O 1
ATOM 766 N N . PHE A 1 93 ? 30.808 28.696 -23.763 1.00 49.69 93 PHE A N 1
ATOM 767 C CA . PHE A 1 93 ? 30.968 30.114 -23.421 1.00 49.69 93 PHE A CA 1
ATOM 768 C C . PHE A 1 93 ? 31.283 30.240 -21.930 1.00 49.69 93 PHE A C 1
ATOM 770 O O . PHE A 1 93 ? 30.602 29.556 -21.133 1.00 49.69 93 PHE A O 1
#

Radius of gyration: 22.38 Å; chains: 1; bounding box: 50×42×49 Å

Foldseek 3Di:
DDDPQDDDDDDDDDPPDDPLNVVVVVQVVVLVVVCVVCVVCCVPPPPVSRPDDPDDDDDDDDPQDPVNVVVVVVVVVVVVVVVVVVVVVVPDD

pLDDT: mean 84.25, std 12.39, range [49.5, 97.62]

Organism: NCBI:txid1123010

Sequence (93 aa):
EIPEDHIHMVVRSEPKMSPSQIMQVIKSISAREFFKLYPDIKRRYFWGGKLWTQSYFVETIGNATEDTIRKYVQNQLIELDKKEVHGSQLGLF

Secondary structure (DSSP, 8-state):
---SS---------TTS-HHHHHHHHHHHHHHHHHHH-HHHHHHH-TT---S-S-----------HHHHHHHHHHHHHHHHHHHHHHHHTS--

InterPro domains:
  IPR002686 Transposase IS200-like [PF01797] (2-76)
  IPR002686 Transposase IS200-like [SM01321] (2-76)
  IPR036515 Transposase IS200-like superfamily [G3DSA:3.30.70.1290] (1-79)
  IPR036515 Transposase IS200-like superfamily [SSF143422] (3-76)